Protein AF-A0A922S364-F1 (afdb_monomer)

Radius of gyration: 19.72 Å; Cα contacts (8 Å, |Δi|>4): 144; chains: 1; bounding box: 62×34×66 Å

Solvent-accessible surface area (backbone atoms only — not comparable to full-atom values): 9800 Å² total; per-residue (Å²): 134,85,83,85,80,78,78,78,79,69,53,53,77,50,63,58,65,58,54,52,52,52,52,40,52,75,39,34,50,76,77,68,36,34,59,57,33,27,53,48,43,54,53,49,52,55,52,50,27,61,76,68,72,60,64,47,58,54,101,89,48,78,44,89,75,73,92,49,76,91,72,59,82,49,76,63,55,55,54,50,52,50,49,55,28,48,33,30,43,28,47,18,51,32,31,54,74,65,25,86,82,37,73,69,39,48,57,52,20,52,55,29,33,52,54,19,38,58,48,38,52,55,52,57,72,46,51,80,80,42,80,60,55,26,72,68,34,53,51,47,51,53,50,51,37,51,50,52,45,50,54,42,52,55,54,49,52,57,52,52,54,50,51,53,51,52,53,49,49,54,70,76,76,106

Foldseek 3Di:
DDDDDDPPLDQDEDPLVCVLVVLCCVQCVVPPPLVRSLVVLVVVLVVLCVVLVVAQDDPVDGNDDDDDLVSPPDCSVVVSLSSVLVSLQSVLSVLVVVCPVPLVSLVVSLVSLVVSLVSLVVSLVCVVVDPNHDPVRSVSSVVVSVVSVVVSVVSVVVSVVVVVVVVVCVVPVD

pLDDT: mean 82.55, std 14.5, range [27.45, 95.69]

Mean predicted aligned error: 8.69 Å

InterPro domains:
  IPR026258 Signal recognition particle subunit SRP68 [PF16969] (29-157)
  IPR026258 Signal recognition particle subunit SRP68 [PTHR12860] (3-157)
  IPR034652 Signal recognition particle subunit SRP68, RNA-binding domain [cd15481] (15-157)
  IPR038253 SRP68, N-terminal domain superfamily [G3DSA:1.10.3450.40] (12-169)

Organism: Schistosoma haematobium (NCBI:txid6185)

Secondary structure (DSSP, 8-state):
-----------B---HHHHHHHHHHHTTGGGT-HHHHHHHHHHHHHHHHHHTT---EETTEE------GGG--STHHHHHHHHHHHHHHHHHHHHHHGGGG-HHHHHHHHHHHHHHHHHHHHHHHTTTT-TTB-HHHHHHHHHHHHHHHHHHHHHHHHHHHHHHHHHHHHHH--

Nearest PDB structures (foldseek):
  7obq-assembly1_u  TM=9.564E-01  e=1.473E-10  Canis lupus familiaris
  7nfx-assembly1_u  TM=9.544E-01  e=6.496E-10  Homo sapiens
  7obr-assembly1_u  TM=9.497E-01  e=9.781E-10  Canis lupus familiaris
  5m73-assembly1_C  TM=9.595E-01  e=4.098E-09  Homo sapiens
  6frk-assembly1_u  TM=9.514E-01  e=3.894E-09  Canis lupus familiaris

Structure (mmCIF, N/CA/C/O backbone):
data_AF-A0A922S364-F1
#
_entry.id   AF-A0A922S364-F1
#
loop_
_atom_site.group_PDB
_atom_site.id
_atom_site.type_symbol
_atom_site.label_atom_id
_atom_site.label_alt_id
_atom_site.label_comp_id
_atom_site.label_asym_id
_atom_site.label_entity_id
_atom_site.label_seq_id
_atom_site.pdbx_PDB_ins_code
_atom_site.Cartn_x
_atom_site.Cartn_y
_atom_site.Cartn_z
_atom_site.occupancy
_atom_site.B_iso_or_equiv
_atom_site.auth_seq_id
_atom_site.auth_comp_id
_atom_site.auth_asym_id
_atom_site.auth_atom_id
_atom_site.pdbx_PDB_model_num
ATOM 1 N N . MET A 1 1 ? -32.899 1.976 33.159 1.00 30.20 1 MET A N 1
ATOM 2 C CA . MET A 1 1 ? -32.188 0.856 33.802 1.00 30.20 1 MET A CA 1
ATOM 3 C C . MET A 1 1 ? -31.507 0.096 32.687 1.00 30.20 1 MET A C 1
ATOM 5 O O . MET A 1 1 ? -32.198 -0.540 31.909 1.00 30.20 1 MET A O 1
ATOM 9 N N . GLU A 1 2 ? -30.322 0.578 32.305 1.00 32.59 2 GLU A N 1
ATOM 10 C CA . GLU A 1 2 ? -29.014 0.011 32.710 1.00 32.59 2 GLU A CA 1
ATOM 11 C C . GLU A 1 2 ? -28.808 -1.329 31.991 1.00 32.59 2 GLU A C 1
ATOM 13 O O . GLU A 1 2 ? -29.600 -2.242 32.157 1.00 32.59 2 GLU A O 1
ATOM 18 N N . THR A 1 3 ? -27.825 -1.458 31.103 1.00 27.45 3 THR A N 1
ATOM 19 C CA . THR A 1 3 ? -26.410 -1.394 31.477 1.00 27.45 3 THR A CA 1
ATOM 20 C C . THR A 1 3 ? -25.503 -0.768 30.409 1.00 27.45 3 THR A C 1
ATOM 22 O O . THR A 1 3 ? -25.588 -1.037 29.215 1.00 27.45 3 THR A O 1
ATOM 25 N N . SER A 1 4 ? -24.589 0.068 30.893 1.00 30.80 4 SER A N 1
ATOM 26 C CA . SER A 1 4 ? -23.348 0.493 30.252 1.00 30.80 4 SER A CA 1
ATOM 27 C C . SER A 1 4 ? -22.400 -0.698 30.068 1.00 30.80 4 SER A C 1
ATOM 29 O O . SER A 1 4 ? -21.910 -1.247 31.057 1.00 30.80 4 SER A O 1
ATOM 31 N N . GLU A 1 5 ? -22.096 -1.081 28.828 1.00 31.34 5 GLU A N 1
ATOM 32 C CA . GLU A 1 5 ? -20.977 -1.984 28.544 1.00 31.34 5 GLU A CA 1
ATOM 33 C C . GLU A 1 5 ? -19.673 -1.177 28.491 1.00 31.34 5 GLU A C 1
ATOM 35 O O . GLU A 1 5 ? -19.370 -0.476 27.525 1.00 31.34 5 GLU A O 1
ATOM 40 N N . ASN A 1 6 ? -18.907 -1.272 29.579 1.00 31.31 6 ASN A N 1
ATOM 41 C CA . ASN A 1 6 ? -17.495 -0.912 29.635 1.00 31.31 6 ASN A CA 1
ATOM 42 C C . ASN A 1 6 ? -16.728 -1.685 28.550 1.00 31.31 6 ASN A C 1
ATOM 44 O O . ASN A 1 6 ? -16.505 -2.887 28.694 1.00 31.31 6 ASN A O 1
ATOM 48 N N . THR A 1 7 ? -16.254 -1.012 27.499 1.00 32.75 7 THR A N 1
ATOM 49 C CA . THR A 1 7 ? -15.220 -1.580 26.627 1.00 32.75 7 THR A CA 1
ATOM 50 C C . THR A 1 7 ? -13.874 -1.443 27.327 1.00 32.75 7 THR A C 1
ATOM 52 O O . THR A 1 7 ? -13.155 -0.461 27.146 1.00 32.75 7 THR A O 1
ATOM 55 N N . THR A 1 8 ? -13.518 -2.419 28.155 1.00 32.56 8 THR A N 1
ATOM 56 C CA . THR A 1 8 ? -12.117 -2.691 28.479 1.00 32.56 8 THR A CA 1
ATOM 57 C C . THR A 1 8 ? -11.406 -3.008 27.166 1.00 32.56 8 THR A C 1
ATOM 59 O O . THR A 1 8 ? -11.559 -4.087 26.599 1.00 32.56 8 THR A O 1
ATOM 62 N N . THR A 1 9 ? -10.688 -2.027 26.624 1.00 46.00 9 THR A N 1
ATOM 63 C CA . THR A 1 9 ? -10.016 -2.110 25.326 1.00 46.00 9 THR A CA 1
ATOM 64 C C . THR A 1 9 ? -8.823 -3.057 25.423 1.00 46.00 9 THR A C 1
ATOM 66 O O . THR A 1 9 ? -7.685 -2.641 25.623 1.00 46.00 9 THR A O 1
ATOM 69 N N . THR A 1 10 ? -9.065 -4.363 25.328 1.00 51.09 10 THR A N 1
ATOM 70 C CA . THR A 1 10 ? -7.986 -5.332 25.132 1.00 51.09 10 THR A CA 1
ATOM 71 C C . THR A 1 10 ? -7.278 -4.998 23.817 1.00 51.09 10 THR A C 1
ATOM 73 O O . THR A 1 10 ? -7.968 -4.788 22.810 1.00 51.09 10 THR A O 1
ATOM 76 N N . PRO A 1 11 ? -5.936 -4.935 23.789 1.00 62.00 11 PRO A N 1
ATOM 77 C CA . PRO A 1 11 ? -5.204 -4.597 22.578 1.00 62.00 11 PRO A CA 1
ATOM 78 C C . PRO A 1 11 ? -5.567 -5.589 21.470 1.00 62.00 11 PRO A C 1
ATOM 80 O O . PRO A 1 11 ? -5.508 -6.808 21.645 1.00 62.00 11 PRO A O 1
ATOM 83 N N . SER A 1 12 ? -6.007 -5.062 20.330 1.00 70.06 12 SER A N 1
ATOM 84 C CA . SER A 1 12 ? -6.429 -5.890 19.203 1.00 70.06 12 SER A CA 1
ATOM 85 C C . SER A 1 12 ? -5.188 -6.418 18.493 1.00 70.06 12 SER A C 1
ATOM 87 O O . SER A 1 12 ? -4.508 -5.669 17.791 1.00 70.06 12 SER A O 1
ATOM 89 N N . SER A 1 13 ? -4.882 -7.704 18.672 1.00 78.44 13 SER A N 1
ATOM 90 C CA . SER A 1 13 ? -3.793 -8.354 17.940 1.00 78.44 13 SER A CA 1
ATOM 91 C C . SER A 1 13 ? -4.199 -8.537 16.475 1.00 78.44 13 SER A C 1
ATOM 93 O O . SER A 1 13 ? -5.127 -9.285 16.158 1.00 78.44 13 SER A O 1
ATOM 95 N N . ILE A 1 14 ? -3.535 -7.812 15.571 1.00 84.19 14 ILE A N 1
ATOM 96 C CA . ILE A 1 14 ? -3.741 -7.928 14.126 1.00 84.19 14 ILE A CA 1
ATOM 97 C C . ILE A 1 14 ? -2.495 -8.597 13.539 1.00 84.19 14 ILE A C 1
ATOM 99 O O . ILE A 1 14 ? -1.466 -7.935 13.408 1.00 84.19 14 ILE A O 1
ATOM 103 N N . PRO A 1 15 ? -2.572 -9.872 13.119 1.00 87.62 15 PRO A N 1
ATOM 104 C CA . PRO A 1 15 ? -1.454 -10.534 12.459 1.00 87.62 15 PRO A CA 1
ATOM 105 C C . PRO A 1 15 ? -1.351 -10.033 11.011 1.00 87.62 15 PRO A C 1
ATOM 107 O O . PRO A 1 15 ? -1.930 -10.606 10.080 1.00 87.62 15 PRO A O 1
ATOM 110 N N . VAL A 1 16 ? -0.635 -8.926 10.816 1.00 88.81 16 VAL A N 1
ATOM 111 C CA . VAL A 1 16 ? -0.480 -8.204 9.545 1.00 88.81 16 VAL A CA 1
ATOM 112 C C . VAL A 1 16 ? 0.093 -9.122 8.474 1.00 88.81 16 VAL A C 1
ATOM 114 O O . VAL A 1 16 ? -0.434 -9.189 7.360 1.00 88.81 16 VAL A O 1
ATOM 117 N N . LEU A 1 17 ? 1.150 -9.865 8.806 1.00 88.56 17 LEU A N 1
ATOM 118 C CA . LEU A 1 17 ? 1.833 -10.728 7.841 1.00 88.56 17 LEU A CA 1
ATOM 119 C C . LEU A 1 17 ? 0.944 -11.892 7.396 1.00 88.56 17 LEU A C 1
ATOM 121 O O . LEU A 1 17 ? 0.819 -12.149 6.196 1.00 88.56 17 LEU A O 1
ATOM 125 N N . SER A 1 18 ? 0.282 -12.556 8.345 1.00 91.44 18 SER A N 1
ATOM 126 C CA . SER A 1 18 ? -0.653 -13.650 8.050 1.00 91.44 18 SER A CA 1
ATOM 127 C C . SER A 1 18 ? -1.832 -13.162 7.204 1.00 91.44 18 SER A C 1
ATOM 129 O O . SER A 1 18 ? -2.203 -13.788 6.206 1.00 91.44 18 SER A O 1
ATOM 131 N N . LEU A 1 19 ? -2.376 -11.986 7.530 1.00 91.31 19 LEU A N 1
ATOM 132 C CA . LEU A 1 19 ? -3.471 -11.363 6.792 1.00 91.31 19 LEU A CA 1
ATOM 133 C C . LEU A 1 19 ? -3.094 -11.064 5.334 1.00 91.31 19 LEU A C 1
ATOM 135 O O . LEU A 1 19 ? -3.862 -11.365 4.418 1.00 91.31 19 LEU A O 1
ATOM 139 N N . VAL A 1 20 ? -1.920 -10.476 5.103 1.00 91.56 20 VAL A N 1
ATOM 140 C CA . VAL A 1 20 ? -1.451 -10.158 3.748 1.00 91.56 20 VAL A CA 1
ATOM 141 C C . VAL A 1 20 ? -1.165 -11.441 2.967 1.00 91.56 20 VAL A C 1
ATOM 143 O O . VAL A 1 20 ? -1.629 -11.589 1.837 1.00 91.56 20 VAL A O 1
ATOM 146 N N . LYS A 1 21 ? -0.458 -12.407 3.566 1.00 91.25 21 LYS A N 1
ATOM 147 C CA . LYS A 1 21 ? -0.093 -13.661 2.891 1.00 91.25 21 LYS A CA 1
ATOM 148 C C . LYS A 1 21 ? -1.304 -14.519 2.541 1.00 91.25 21 LYS A C 1
ATOM 150 O O . LYS A 1 21 ? -1.387 -15.003 1.412 1.00 91.25 21 LYS A O 1
ATOM 155 N N . SER A 1 22 ? -2.264 -14.653 3.452 1.00 91.94 22 SER A N 1
ATOM 156 C CA . SER A 1 22 ? -3.517 -15.366 3.177 1.00 91.94 22 SER A CA 1
ATOM 157 C C . SER A 1 22 ? -4.306 -14.701 2.044 1.00 91.94 22 SER A C 1
ATOM 159 O O . SER A 1 22 ? -4.735 -15.385 1.113 1.00 91.94 22 SER A O 1
ATOM 161 N N . ALA A 1 23 ? -4.416 -13.366 2.044 1.00 90.88 23 ALA A N 1
ATOM 162 C CA . ALA A 1 23 ? -5.083 -12.629 0.972 1.00 90.88 23 ALA A CA 1
ATOM 163 C C . ALA A 1 23 ? -4.385 -12.810 -0.389 1.00 90.88 23 ALA A C 1
ATOM 165 O O . ALA A 1 23 ? -5.059 -13.003 -1.401 1.00 90.88 23 ALA A O 1
ATOM 166 N N . GLN A 1 24 ? -3.050 -12.776 -0.422 1.00 90.94 24 GLN A N 1
ATOM 167 C CA . GLN A 1 24 ? -2.258 -13.012 -1.633 1.00 90.94 24 GLN A CA 1
ATOM 168 C C . GLN A 1 24 ? -2.500 -14.419 -2.201 1.00 90.94 24 GLN A C 1
ATOM 170 O O . GLN A 1 24 ? -2.815 -14.569 -3.385 1.00 90.94 24 GLN A O 1
ATOM 175 N N . GLN A 1 25 ? -2.399 -15.451 -1.358 1.00 90.06 25 GLN A N 1
ATOM 176 C CA . GLN A 1 25 ? -2.543 -16.848 -1.775 1.00 90.06 25 GLN A CA 1
ATOM 177 C C . GLN A 1 25 ? -3.951 -17.161 -2.298 1.00 90.06 25 GLN A C 1
ATOM 179 O O . GLN A 1 25 ? -4.087 -17.813 -3.333 1.00 90.06 25 GLN A O 1
ATOM 184 N N . GLN A 1 26 ? -4.992 -16.655 -1.630 1.00 90.31 26 GLN A N 1
ATOM 185 C CA . GLN A 1 26 ? -6.389 -16.894 -2.012 1.00 90.31 26 GLN A CA 1
ATOM 186 C C . GLN A 1 26 ? -6.789 -16.201 -3.321 1.00 90.31 26 GLN A C 1
ATOM 188 O O . GLN A 1 26 ? -7.659 -16.689 -4.042 1.00 90.31 26 GLN A O 1
ATOM 193 N N . HIS A 1 27 ? -6.187 -15.051 -3.641 1.00 86.44 27 HIS A N 1
ATOM 194 C CA . HIS A 1 27 ? -6.688 -14.164 -4.697 1.00 86.44 27 HIS A CA 1
ATOM 195 C C . HIS A 1 27 ? -5.780 -14.042 -5.926 1.00 86.44 27 HIS A C 1
ATOM 197 O O . HIS A 1 27 ? -5.824 -13.031 -6.626 1.00 86.44 27 HIS A O 1
ATOM 203 N N . GLY A 1 28 ? -5.043 -15.108 -6.243 1.00 74.75 28 GLY A N 1
ATOM 204 C CA . GLY A 1 28 ? -4.397 -15.285 -7.550 1.00 74.75 28 GLY A CA 1
ATOM 205 C C . GLY A 1 28 ? -2.875 -15.341 -7.515 1.00 74.75 28 GLY A C 1
ATOM 206 O O . GLY A 1 28 ? -2.276 -15.822 -8.475 1.00 74.75 28 GLY A O 1
ATOM 207 N N . LEU A 1 29 ? -2.234 -14.963 -6.403 1.00 79.50 29 LEU A N 1
ATOM 208 C CA . LEU A 1 29 ? -0.772 -1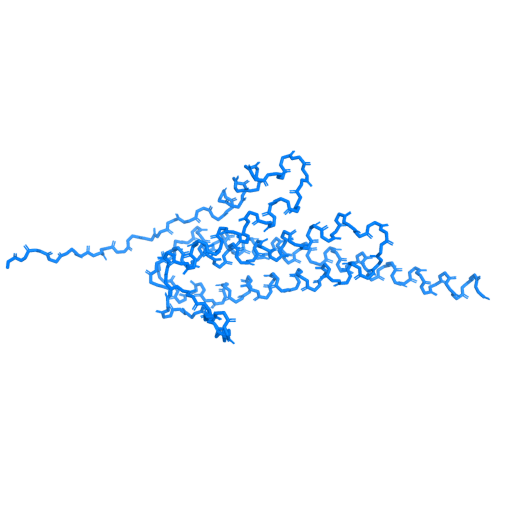4.969 -6.337 1.00 79.50 29 LEU A CA 1
ATOM 209 C C . LEU A 1 29 ? -0.179 -16.385 -6.360 1.00 79.50 29 LEU A C 1
ATOM 211 O O . LEU A 1 29 ? 0.972 -16.550 -6.748 1.00 79.50 29 LEU A O 1
ATOM 215 N N . ARG A 1 30 ? -0.982 -17.417 -6.055 1.00 84.44 30 ARG A N 1
ATOM 216 C CA . ARG A 1 30 ? -0.609 -18.828 -6.254 1.00 84.44 30 ARG A CA 1
ATOM 217 C C . ARG A 1 30 ? -0.260 -19.150 -7.716 1.00 84.44 30 ARG A C 1
ATOM 219 O O . ARG A 1 30 ? 0.552 -20.033 -7.955 1.00 84.44 30 ARG A O 1
ATOM 226 N N . HIS A 1 31 ? -0.847 -18.427 -8.670 1.00 85.00 31 HIS A N 1
ATOM 227 C CA . HIS A 1 31 ? -0.615 -18.594 -10.108 1.00 85.00 31 HIS A CA 1
ATOM 228 C C . HIS A 1 31 ? 0.179 -17.427 -10.723 1.00 85.00 31 HIS A C 1
ATOM 230 O O . HIS A 1 31 ? 0.283 -17.341 -11.940 1.00 85.00 31 HIS A O 1
ATOM 236 N N . GLY A 1 32 ? 0.712 -16.508 -9.906 1.00 86.06 32 GLY A N 1
ATOM 237 C CA . GLY A 1 32 ? 1.452 -15.334 -10.388 1.00 86.06 32 GLY A CA 1
ATOM 238 C C . GLY A 1 32 ? 0.593 -14.220 -11.007 1.00 86.06 32 GLY A C 1
ATOM 239 O O . GLY A 1 32 ? 1.138 -13.305 -11.619 1.00 86.06 32 GLY A O 1
ATOM 240 N N . ASP A 1 33 ? -0.734 -14.252 -10.843 1.00 90.88 33 ASP A N 1
ATOM 241 C CA . ASP A 1 33 ? -1.639 -13.244 -11.409 1.00 90.88 33 ASP A CA 1
ATOM 242 C C . ASP A 1 33 ? -1.798 -12.029 -10.472 1.00 90.88 33 ASP A C 1
ATOM 244 O O . ASP A 1 33 ? -2.662 -11.976 -9.587 1.00 90.88 33 ASP A O 1
ATOM 248 N N . TYR A 1 34 ? -0.941 -11.026 -10.678 1.00 91.00 34 TYR A N 1
ATOM 249 C CA . TYR A 1 34 ? -0.952 -9.770 -9.918 1.00 91.00 34 TYR A CA 1
ATOM 250 C C . TYR A 1 34 ? -2.123 -8.848 -10.283 1.00 91.00 34 TYR A C 1
ATOM 252 O O . TYR A 1 34 ? -2.602 -8.094 -9.429 1.00 91.00 34 TYR A O 1
ATOM 260 N N . GLN A 1 35 ? -2.615 -8.909 -11.525 1.00 91.50 35 GLN A N 1
ATOM 261 C CA . GLN A 1 35 ? -3.729 -8.079 -11.986 1.00 91.50 35 GLN A CA 1
ATOM 262 C C . GLN A 1 35 ? -5.013 -8.450 -11.240 1.00 91.50 35 GLN A C 1
ATOM 264 O O . GLN A 1 35 ? -5.724 -7.575 -10.726 1.00 91.50 35 GLN A O 1
ATOM 269 N N . ARG A 1 36 ? -5.295 -9.750 -11.117 1.00 92.62 36 ARG A N 1
ATOM 270 C CA . ARG A 1 36 ? -6.447 -10.255 -10.363 1.00 92.62 36 ARG A CA 1
ATOM 271 C C . ARG A 1 36 ? -6.386 -9.858 -8.892 1.00 92.62 36 ARG A C 1
ATOM 273 O O . ARG A 1 36 ? -7.397 -9.398 -8.343 1.00 92.62 36 ARG A O 1
ATOM 280 N N . TYR A 1 37 ? -5.210 -9.962 -8.275 1.00 94.25 37 TYR A N 1
ATOM 281 C CA . TYR A 1 37 ? -5.005 -9.567 -6.883 1.00 94.25 37 TYR A CA 1
ATOM 282 C C . TYR A 1 37 ? -5.222 -8.059 -6.670 1.00 94.25 37 TYR A C 1
ATOM 284 O O . TYR A 1 37 ? -5.986 -7.651 -5.788 1.00 94.25 37 TYR A O 1
ATOM 292 N N . HIS A 1 38 ? -4.651 -7.215 -7.534 1.00 93.25 38 HIS A N 1
ATOM 293 C CA . HIS A 1 38 ? -4.832 -5.761 -7.486 1.00 93.25 38 HIS A CA 1
ATOM 294 C C . HIS A 1 38 ? -6.315 -5.349 -7.594 1.00 93.25 38 HIS A C 1
ATOM 296 O O . HIS A 1 38 ? -6.802 -4.497 -6.832 1.00 93.25 38 HIS A O 1
ATOM 302 N N . GLN A 1 39 ? -7.070 -5.983 -8.495 1.00 93.94 39 GLN A N 1
ATOM 303 C CA . GLN A 1 39 ? -8.507 -5.743 -8.631 1.00 93.94 39 GLN A CA 1
ATOM 304 C C . GLN A 1 39 ? -9.295 -6.201 -7.396 1.00 93.94 39 GLN A C 1
ATOM 306 O O . GLN A 1 39 ? -10.222 -5.508 -6.963 1.00 93.94 39 GLN A O 1
ATOM 311 N N . TYR A 1 40 ? -8.936 -7.348 -6.808 1.00 94.62 40 TYR A N 1
ATOM 312 C CA . TYR A 1 40 ? -9.538 -7.822 -5.563 1.00 94.62 40 TYR A CA 1
ATOM 313 C C . TYR A 1 40 ? -9.360 -6.804 -4.430 1.00 94.62 40 TYR A C 1
ATOM 315 O O . TYR A 1 40 ? -10.358 -6.412 -3.819 1.00 94.62 40 TYR A O 1
ATOM 323 N N . ILE A 1 41 ? -8.135 -6.31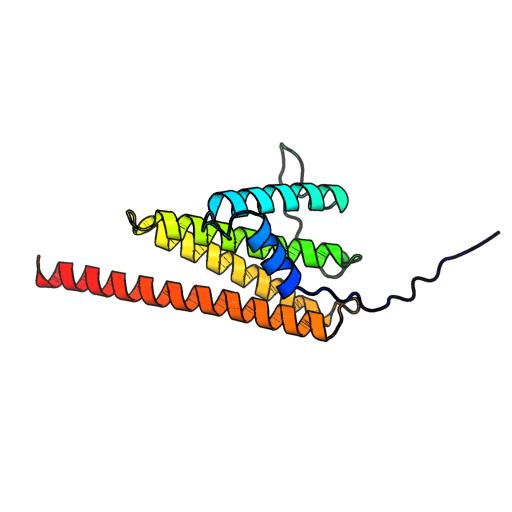8 -4.195 1.00 94.25 41 ILE A N 1
ATOM 324 C CA . ILE A 1 41 ? -7.867 -5.347 -3.123 1.00 94.25 41 ILE A CA 1
ATOM 325 C C . ILE A 1 41 ? -8.651 -4.060 -3.361 1.00 94.25 41 ILE A C 1
ATOM 327 O O . ILE A 1 41 ? -9.262 -3.523 -2.438 1.00 94.25 41 ILE A O 1
ATOM 331 N N . SER A 1 42 ? -8.699 -3.583 -4.605 1.00 93.44 42 SER A N 1
ATOM 332 C CA . SER A 1 42 ? -9.463 -2.384 -4.959 1.00 93.44 42 SER A CA 1
ATOM 333 C C . SER A 1 42 ? -10.953 -2.532 -4.621 1.00 93.44 42 SER A C 1
ATOM 335 O O . SER A 1 42 ? -11.555 -1.628 -4.033 1.00 93.44 42 SER A O 1
ATOM 337 N N . ARG A 1 43 ? -11.550 -3.698 -4.907 1.00 94.25 43 ARG A N 1
ATOM 338 C CA . ARG A 1 43 ? -12.937 -4.016 -4.523 1.00 94.25 43 ARG A CA 1
ATOM 339 C C . ARG A 1 43 ? -13.102 -4.168 -3.008 1.00 94.25 43 ARG A C 1
ATOM 341 O O . ARG A 1 43 ? -14.101 -3.698 -2.461 1.00 94.25 43 ARG A O 1
ATOM 348 N N . LYS A 1 44 ? -12.148 -4.802 -2.318 1.00 92.62 44 LYS A N 1
ATOM 349 C CA . LYS A 1 44 ? -12.155 -4.973 -0.855 1.00 92.62 44 LYS A CA 1
ATOM 350 C C . LYS A 1 44 ? -12.107 -3.627 -0.137 1.00 92.62 44 LYS A C 1
ATOM 352 O O . LYS A 1 44 ? -12.992 -3.357 0.667 1.00 92.62 44 LYS A O 1
ATOM 357 N N . LEU A 1 45 ? -11.176 -2.750 -0.508 1.00 92.69 45 LEU A N 1
ATOM 358 C CA . LEU A 1 45 ? -11.069 -1.393 0.035 1.00 92.69 45 LEU A CA 1
ATOM 359 C C . LEU A 1 45 ? -12.354 -0.591 -0.162 1.00 92.69 45 LEU A C 1
ATOM 361 O O . LEU A 1 45 ? -12.802 0.089 0.757 1.00 92.69 45 LEU A O 1
ATOM 365 N N . ARG A 1 46 ? -12.991 -0.693 -1.337 1.00 90.69 46 ARG A N 1
ATOM 366 C CA . ARG A 1 46 ? -14.279 -0.029 -1.586 1.00 90.69 46 ARG A CA 1
ATOM 367 C C . ARG A 1 46 ? -15.367 -0.518 -0.625 1.00 90.69 46 ARG A C 1
ATOM 369 O O . ARG A 1 46 ? -16.120 0.306 -0.115 1.00 90.69 46 ARG A O 1
ATOM 376 N N . ARG A 1 47 ? -15.458 -1.830 -0.380 1.00 91.50 47 ARG A N 1
ATOM 377 C CA . ARG A 1 47 ? -16.426 -2.411 0.569 1.00 91.50 47 ARG A CA 1
ATOM 378 C C . ARG A 1 47 ? -16.117 -2.006 2.011 1.00 91.50 47 ARG A C 1
ATOM 380 O O . ARG A 1 47 ? -17.016 -1.553 2.708 1.00 91.50 47 ARG A O 1
ATOM 387 N N . MET A 1 48 ? -14.850 -2.070 2.419 1.00 91.00 48 MET A N 1
ATOM 388 C CA . MET A 1 48 ? -14.416 -1.668 3.761 1.00 91.00 48 MET A CA 1
ATOM 389 C C . MET A 1 48 ? -14.703 -0.192 4.046 1.00 91.00 48 MET A C 1
ATOM 391 O O . MET A 1 48 ? -15.298 0.122 5.068 1.00 91.00 48 MET A O 1
ATOM 395 N N . ARG A 1 49 ? -14.375 0.716 3.118 1.00 89.12 49 ARG A N 1
ATOM 396 C CA . ARG A 1 49 ? -14.678 2.151 3.266 1.00 89.12 49 ARG A CA 1
ATOM 397 C C . ARG A 1 49 ? -16.170 2.440 3.393 1.00 89.12 49 ARG A C 1
ATOM 399 O O . ARG A 1 49 ? -16.539 3.394 4.065 1.00 89.12 49 ARG A O 1
ATOM 406 N N . LYS A 1 50 ? -17.028 1.640 2.749 1.00 88.69 50 LYS A N 1
ATOM 407 C CA . LYS A 1 50 ? -18.482 1.742 2.935 1.00 88.69 50 LYS A CA 1
ATOM 408 C C . LYS A 1 50 ? -18.897 1.283 4.332 1.00 88.69 50 LYS A C 1
ATOM 410 O O . LYS A 1 50 ? -19.654 1.998 4.969 1.00 88.69 50 LYS A O 1
ATOM 415 N N . SER A 1 51 ? -18.376 0.145 4.793 1.00 87.75 51 SER A N 1
ATOM 416 C CA . SER A 1 51 ? -18.678 -0.412 6.119 1.00 87.75 51 SER A CA 1
ATOM 417 C C . SER A 1 51 ? -18.193 0.467 7.273 1.00 87.75 51 SER A C 1
ATOM 419 O O . SER A 1 51 ? -18.829 0.489 8.314 1.00 87.75 51 SER A O 1
ATOM 421 N N . LEU A 1 52 ? -17.074 1.171 7.096 1.00 85.56 52 LEU A N 1
ATOM 422 C CA . LEU A 1 52 ? -16.487 2.076 8.093 1.00 85.56 52 LEU A CA 1
ATOM 423 C C . LEU A 1 52 ? -17.020 3.514 7.972 1.00 85.56 52 LEU A C 1
ATOM 425 O O . LEU A 1 52 ? -16.482 4.420 8.596 1.00 85.56 52 LEU A O 1
ATOM 429 N N . HIS A 1 53 ? -17.988 3.759 7.078 1.00 82.81 53 HIS A N 1
ATOM 430 C CA . HIS A 1 53 ? -18.488 5.095 6.719 1.00 82.81 53 HIS A CA 1
ATOM 431 C C . HIS A 1 53 ? -17.387 6.112 6.318 1.00 82.81 53 HIS A C 1
ATOM 433 O O . HIS A 1 53 ? -17.615 7.318 6.205 1.00 82.81 53 HIS A O 1
ATOM 439 N N . PHE A 1 54 ? -16.190 5.625 5.975 1.00 79.69 54 PHE A N 1
ATOM 440 C CA . PHE A 1 54 ? -15.025 6.409 5.568 1.00 79.69 54 PHE A CA 1
ATOM 441 C C . PHE A 1 54 ? -15.010 6.652 4.051 1.00 79.69 54 PHE A C 1
ATOM 443 O O . PHE A 1 54 ? -14.092 6.273 3.315 1.00 79.69 54 PHE A O 1
ATOM 450 N N . GLN A 1 55 ? -16.076 7.263 3.540 1.00 78.88 55 GLN A N 1
ATOM 451 C CA . GLN A 1 55 ? -16.187 7.577 2.117 1.00 78.88 55 GLN A CA 1
ATOM 452 C C . GLN A 1 55 ? -15.421 8.867 1.792 1.00 78.88 55 GLN A C 1
ATOM 454 O O . GLN A 1 55 ? -15.634 9.898 2.430 1.00 78.88 55 GLN A O 1
ATOM 459 N N . GLN A 1 56 ? -14.535 8.810 0.792 1.00 74.00 56 GLN A N 1
ATOM 460 C CA . GLN A 1 56 ? -13.714 9.934 0.304 1.00 74.00 56 GLN A CA 1
ATOM 461 C C . GLN A 1 56 ? -14.489 10.863 -0.658 1.00 74.00 56 GLN A C 1
ATOM 463 O O . GLN A 1 56 ? -13.913 11.437 -1.577 1.00 74.00 56 GLN A O 1
ATOM 468 N N . GLY A 1 57 ? -15.804 11.000 -0.473 1.00 72.62 57 GLY A N 1
ATOM 469 C CA . GLY A 1 57 ? -16.674 11.856 -1.286 1.00 72.62 57 GLY A CA 1
ATOM 470 C C . GLY A 1 57 ? -17.622 11.106 -2.230 1.00 72.62 57 GLY A C 1
ATOM 471 O O . GLY A 1 57 ? -17.758 9.883 -2.169 1.00 72.62 57 GLY A O 1
ATOM 472 N N . ASN A 1 58 ? -18.283 11.877 -3.094 1.00 75.00 58 ASN A N 1
ATOM 473 C CA . ASN A 1 58 ? -19.339 11.439 -4.012 1.00 75.00 58 ASN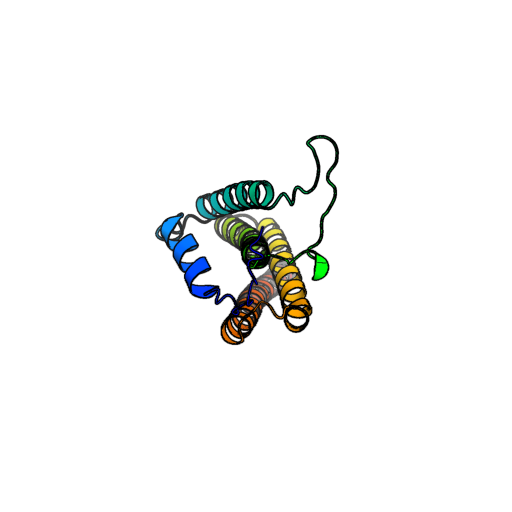 A CA 1
ATOM 474 C C . ASN A 1 58 ? -18.835 11.405 -5.464 1.00 75.00 58 ASN A C 1
ATOM 476 O O . ASN A 1 58 ? -17.747 11.889 -5.765 1.00 75.00 58 ASN A O 1
ATOM 480 N N . ARG A 1 59 ? -19.654 10.895 -6.399 1.00 71.00 59 ARG A N 1
ATOM 481 C CA . ARG A 1 59 ? -19.325 10.815 -7.841 1.00 71.00 59 ARG A CA 1
ATOM 482 C C . ARG A 1 59 ? -18.840 12.148 -8.444 1.00 71.00 59 ARG A C 1
ATOM 484 O O . ARG A 1 59 ? -18.065 12.122 -9.390 1.00 71.00 59 ARG A O 1
ATOM 491 N N . SER A 1 60 ? -19.293 13.282 -7.907 1.00 74.50 60 SER A N 1
ATOM 492 C CA . SER A 1 60 ? -18.982 14.632 -8.405 1.00 74.50 60 SER A CA 1
ATOM 493 C C . SER A 1 60 ? -17.791 15.304 -7.700 1.00 74.50 60 SER A C 1
ATOM 495 O O . SER A 1 60 ? -17.105 16.116 -8.313 1.00 74.50 60 SER A O 1
ATOM 497 N N . LYS A 1 61 ? -17.507 14.971 -6.431 1.00 78.12 61 LYS A N 1
ATOM 498 C CA . LYS A 1 61 ? -16.451 15.621 -5.636 1.00 78.12 61 LYS A CA 1
ATOM 499 C C . LYS A 1 61 ? -15.708 14.601 -4.780 1.00 78.12 61 LYS A C 1
ATOM 501 O O . LYS A 1 61 ? -16.317 13.937 -3.940 1.00 78.12 61 LYS A O 1
ATOM 506 N N . VAL A 1 62 ? -14.392 14.521 -4.973 1.00 76.19 62 VAL A N 1
ATOM 507 C CA . VAL A 1 62 ? -13.488 13.706 -4.153 1.00 76.19 62 VAL A CA 1
ATOM 508 C C . VAL A 1 62 ? -12.970 14.561 -3.002 1.00 76.19 62 VAL A C 1
ATOM 510 O O . VAL A 1 62 ? -12.296 15.562 -3.227 1.00 76.19 62 VAL A O 1
ATOM 513 N N . VAL A 1 63 ? -13.265 14.150 -1.772 1.00 76.06 63 VAL A N 1
ATOM 514 C CA . VAL A 1 63 ? -12.723 14.749 -0.550 1.00 76.06 63 VAL A CA 1
ATOM 515 C C . VAL A 1 63 ? -11.646 13.805 -0.013 1.00 76.06 63 VAL A C 1
ATOM 517 O O . VAL A 1 63 ? -11.974 12.709 0.460 1.00 76.06 63 VAL A O 1
ATOM 520 N N . PRO A 1 64 ? -10.355 14.169 -0.101 1.00 70.94 64 PRO A N 1
ATOM 521 C CA . PRO A 1 64 ? -9.277 13.314 0.370 1.00 70.94 64 PRO A CA 1
ATOM 522 C C . PRO A 1 64 ? -9.306 13.234 1.900 1.00 70.94 64 PRO A C 1
ATOM 524 O O . PRO A 1 64 ? -8.761 14.086 2.592 1.00 70.94 64 PRO A O 1
ATOM 527 N N . LYS A 1 65 ? -9.928 12.182 2.437 1.00 72.38 65 LYS A N 1
ATOM 528 C CA . LYS A 1 65 ? -9.838 11.863 3.864 1.00 72.38 65 LYS A CA 1
ATOM 529 C C . LYS A 1 65 ? -8.509 11.166 4.136 1.00 72.38 65 LYS A C 1
ATOM 531 O O . LYS A 1 65 ? -8.271 10.073 3.609 1.00 72.38 65 LYS A O 1
ATOM 536 N N . LYS A 1 66 ? -7.649 11.832 4.905 1.00 72.31 66 LYS A N 1
ATOM 537 C CA . LYS A 1 66 ? -6.416 11.263 5.458 1.00 72.31 66 LYS A CA 1
ATOM 538 C C . LYS A 1 66 ? -6.760 10.497 6.735 1.00 72.31 66 LYS A C 1
ATOM 540 O O . LYS A 1 66 ? -7.721 10.850 7.412 1.00 72.31 66 LYS A O 1
ATOM 545 N N . LEU A 1 67 ? -6.007 9.440 7.020 1.00 74.25 67 LEU A N 1
ATOM 546 C CA . LEU A 1 67 ? -6.091 8.761 8.308 1.00 74.25 67 LEU A CA 1
ATOM 547 C C . LEU A 1 67 ? -5.437 9.687 9.342 1.00 74.25 67 LEU A C 1
ATOM 549 O O . LEU A 1 67 ? -4.284 10.066 9.152 1.00 74.25 67 LEU A O 1
ATOM 553 N N . THR A 1 68 ? -6.180 10.105 10.360 1.00 74.81 68 THR A N 1
ATOM 554 C CA . THR A 1 68 ? -5.653 10.806 11.539 1.00 74.81 68 THR A CA 1
ATOM 555 C C . THR A 1 68 ? -5.895 9.922 12.761 1.00 74.81 68 THR A C 1
ATOM 557 O O . THR A 1 68 ? -6.855 9.144 12.733 1.00 74.81 68 THR A O 1
ATOM 560 N N . PRO A 1 69 ? -5.051 10.000 13.805 1.00 68.69 69 PRO A N 1
ATOM 561 C CA . PRO A 1 69 ? -5.190 9.160 14.998 1.00 68.69 69 PRO A CA 1
ATOM 562 C C . PRO A 1 69 ? -6.583 9.286 15.635 1.00 68.69 69 PRO A C 1
ATOM 564 O O . PRO A 1 69 ? -7.174 8.271 15.986 1.00 68.69 69 PRO A O 1
ATOM 567 N N . ASP A 1 70 ? -7.180 10.482 15.618 1.00 67.69 70 ASP A N 1
ATOM 568 C CA . ASP A 1 70 ? -8.532 10.751 16.143 1.00 67.69 70 ASP A CA 1
ATOM 569 C C . ASP A 1 70 ? -9.647 9.939 15.460 1.00 67.69 70 ASP A C 1
ATOM 571 O O . ASP A 1 70 ? -10.696 9.681 16.045 1.00 67.69 70 ASP A O 1
ATOM 575 N N . ILE A 1 71 ? -9.442 9.543 14.199 1.00 73.88 71 ILE A N 1
ATOM 576 C CA . ILE A 1 71 ? -10.419 8.770 13.416 1.00 73.88 71 ILE A CA 1
ATOM 577 C C . ILE A 1 71 ? -10.254 7.265 13.675 1.00 73.88 71 ILE A C 1
ATOM 579 O O . ILE A 1 71 ? -11.159 6.482 13.379 1.00 73.88 71 ILE A O 1
ATOM 583 N N . VAL A 1 72 ? -9.108 6.829 14.210 1.00 74.31 72 VAL A N 1
ATOM 584 C CA . VAL A 1 72 ? -8.822 5.410 14.435 1.00 74.31 72 VAL A CA 1
ATOM 585 C C . VAL A 1 72 ? -9.476 4.941 15.731 1.00 74.31 72 VAL A C 1
ATOM 587 O O . VAL A 1 72 ? -8.827 4.692 16.737 1.00 74.31 72 VAL A O 1
ATOM 590 N N . THR A 1 73 ? -10.797 4.797 15.687 1.00 76.50 73 THR A N 1
ATOM 591 C CA . THR A 1 73 ? -11.595 4.243 16.790 1.00 76.50 73 THR A CA 1
ATOM 592 C C . THR A 1 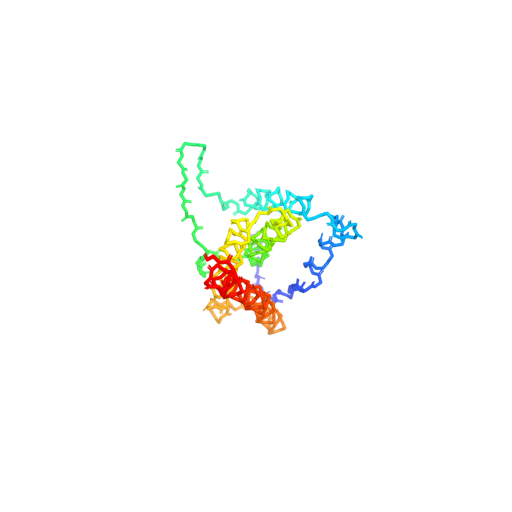73 ? -11.620 2.708 16.769 1.00 76.50 73 THR A C 1
ATOM 594 O O . THR A 1 73 ? -11.814 2.076 17.799 1.00 76.50 73 THR A O 1
ATOM 597 N N . ASP A 1 74 ? -11.425 2.098 15.593 1.00 81.44 74 ASP A N 1
ATOM 598 C CA . ASP A 1 74 ? -11.553 0.651 15.350 1.00 81.44 74 ASP A CA 1
ATOM 599 C C . ASP A 1 74 ? -10.259 0.082 14.715 1.00 81.44 74 ASP A C 1
ATOM 601 O O . ASP A 1 74 ? -9.735 0.673 13.758 1.00 81.44 74 ASP A O 1
ATOM 605 N N . PRO A 1 75 ? -9.744 -1.086 15.156 1.00 83.25 75 PRO A N 1
ATOM 606 C CA . PRO A 1 75 ? -8.625 -1.785 14.503 1.00 83.25 75 PRO A CA 1
ATOM 607 C C . PRO A 1 75 ? -8.802 -1.995 12.985 1.00 83.25 75 PRO A C 1
ATOM 609 O O . PRO A 1 75 ? -7.826 -2.076 12.233 1.00 83.25 75 PRO A O 1
ATOM 612 N N . ARG A 1 76 ? -10.038 -2.029 12.475 1.00 86.56 76 ARG A N 1
ATOM 613 C CA . ARG A 1 76 ? -10.337 -2.131 11.035 1.00 86.56 76 ARG A CA 1
ATOM 614 C C . ARG A 1 76 ? -9.789 -0.966 10.206 1.00 86.56 76 ARG A C 1
ATOM 616 O O . ARG A 1 76 ? -9.533 -1.159 9.012 1.00 86.56 76 ARG A O 1
ATOM 623 N N . PHE A 1 77 ? -9.574 0.212 10.794 1.00 87.69 77 PHE A N 1
ATOM 624 C CA . PHE A 1 77 ? -8.924 1.337 10.110 1.00 87.69 77 PHE A CA 1
ATOM 625 C C . PHE A 1 77 ? -7.455 1.042 9.788 1.00 87.69 77 PHE A C 1
ATOM 627 O O . PHE A 1 77 ? -6.977 1.400 8.710 1.00 87.69 77 PHE A O 1
ATOM 634 N N . ILE A 1 78 ? -6.768 0.305 10.661 1.00 88.50 78 ILE A N 1
ATOM 635 C CA . ILE A 1 78 ? -5.388 -0.141 10.436 1.00 88.50 78 ILE A CA 1
ATOM 636 C C . ILE A 1 78 ? -5.342 -1.177 9.324 1.00 88.50 78 ILE A C 1
ATOM 638 O O . ILE A 1 78 ? -4.543 -1.058 8.395 1.00 88.50 78 ILE A O 1
ATOM 642 N N . ILE A 1 79 ? -6.280 -2.124 9.330 1.00 90.00 79 ILE A N 1
ATOM 643 C CA . ILE A 1 79 ? -6.432 -3.092 8.238 1.00 90.00 79 ILE A CA 1
ATOM 644 C C . ILE A 1 79 ? -6.687 -2.379 6.899 1.00 90.00 79 ILE A C 1
ATOM 646 O O . ILE A 1 79 ? -6.115 -2.747 5.871 1.00 90.00 79 ILE A O 1
ATOM 650 N N . LEU A 1 80 ? -7.520 -1.335 6.894 1.00 91.00 80 LEU A N 1
ATOM 651 C CA . LEU A 1 80 ? -7.764 -0.513 5.710 1.00 91.00 80 LEU A CA 1
ATOM 652 C C . LEU A 1 80 ? -6.474 0.157 5.220 1.00 91.00 80 LEU A C 1
ATOM 654 O O . LEU A 1 80 ? -6.184 0.083 4.025 1.00 91.00 80 LEU A O 1
ATOM 658 N N . ALA A 1 81 ? -5.687 0.757 6.116 1.00 90.62 81 ALA A N 1
ATOM 659 C CA . ALA A 1 81 ? -4.412 1.389 5.778 1.00 90.62 81 ALA A CA 1
ATOM 660 C C . ALA A 1 81 ? -3.404 0.386 5.191 1.00 90.62 81 ALA A C 1
ATOM 662 O O . ALA A 1 81 ? -2.804 0.656 4.147 1.00 90.62 81 ALA A O 1
ATOM 663 N N . ILE A 1 82 ? -3.296 -0.808 5.784 1.00 92.25 82 ILE A N 1
ATOM 664 C CA . ILE A 1 82 ? -2.469 -1.911 5.269 1.00 92.25 82 ILE A CA 1
ATOM 665 C C . ILE A 1 82 ? -2.900 -2.278 3.844 1.00 92.25 82 ILE A C 1
ATOM 667 O O . ILE A 1 82 ? -2.075 -2.302 2.930 1.00 92.25 82 ILE A O 1
ATOM 671 N N . PHE A 1 83 ? -4.199 -2.479 3.598 1.00 93.56 83 PHE A N 1
ATOM 672 C CA . PHE A 1 83 ? -4.681 -2.796 2.250 1.00 93.56 83 PHE A CA 1
ATOM 673 C C . PHE A 1 83 ? -4.493 -1.641 1.250 1.00 93.56 83 PHE A C 1
ATOM 675 O O . PHE A 1 83 ? -4.378 -1.882 0.046 1.00 93.56 83 PHE A O 1
ATOM 682 N N . GLU A 1 84 ? -4.434 -0.381 1.692 1.00 92.75 84 GLU A N 1
ATOM 683 C CA . GLU A 1 84 ? -4.090 0.741 0.812 1.00 92.75 84 GLU A CA 1
ATOM 684 C C . GLU A 1 84 ? -2.632 0.725 0.359 1.00 92.75 84 GLU A C 1
ATOM 686 O O . GLU A 1 84 ? -2.350 1.097 -0.789 1.00 92.75 84 GLU A O 1
ATOM 691 N N . ILE A 1 85 ? -1.721 0.326 1.244 1.00 94.25 85 ILE A N 1
ATOM 692 C CA . ILE A 1 85 ? -0.310 0.103 0.924 1.00 94.25 85 ILE A CA 1
ATOM 693 C C . ILE A 1 85 ? -0.210 -1.067 -0.062 1.00 94.25 85 ILE A C 1
ATOM 695 O O . ILE A 1 85 ? 0.328 -0.909 -1.162 1.00 94.25 85 ILE A O 1
ATOM 699 N N . GLU A 1 86 ? -0.852 -2.183 0.278 1.00 94.12 86 GLU A N 1
ATOM 700 C CA . GLU A 1 86 ? -0.871 -3.411 -0.513 1.00 94.12 86 GLU A CA 1
ATOM 701 C C . GLU A 1 86 ? -1.430 -3.186 -1.927 1.00 94.12 86 GLU A C 1
ATOM 703 O O . GLU A 1 86 ? -0.904 -3.715 -2.901 1.00 94.12 86 GLU A O 1
ATOM 708 N N . ARG A 1 87 ? -2.451 -2.334 -2.093 1.00 94.88 87 ARG A N 1
ATOM 709 C CA . ARG A 1 87 ? -2.975 -1.976 -3.422 1.00 94.88 87 ARG A CA 1
ATOM 710 C C . ARG A 1 87 ? -1.920 -1.304 -4.302 1.00 94.88 87 ARG A C 1
ATOM 712 O O . ARG A 1 87 ? -1.845 -1.596 -5.493 1.00 94.88 87 ARG A O 1
ATOM 719 N N . SER A 1 88 ? -1.149 -0.370 -3.740 1.00 94.75 88 SER A N 1
ATOM 720 C CA . SER A 1 88 ? -0.077 0.306 -4.483 1.00 94.75 88 SER A CA 1
ATOM 721 C C . SER A 1 88 ? 1.033 -0.674 -4.858 1.00 94.75 88 SER A C 1
ATOM 723 O O . SER A 1 88 ? 1.536 -0.604 -5.977 1.00 94.75 88 SER A O 1
ATOM 725 N N . TRP A 1 89 ? 1.372 -1.597 -3.953 1.00 94.75 89 TRP A N 1
ATOM 726 C CA . TRP A 1 89 ? 2.333 -2.666 -4.215 1.00 94.75 89 TRP A CA 1
ATOM 727 C C . TRP A 1 89 ? 1.842 -3.628 -5.306 1.00 94.75 89 TRP A C 1
ATOM 729 O O . TRP A 1 89 ? 2.552 -3.851 -6.281 1.00 94.75 89 TRP A O 1
ATOM 739 N N . ALA A 1 90 ? 0.603 -4.117 -5.216 1.00 94.25 90 ALA A N 1
ATOM 740 C CA . ALA A 1 90 ? 0.018 -5.026 -6.200 1.00 94.25 90 ALA A CA 1
ATOM 741 C C . ALA A 1 90 ? -0.019 -4.400 -7.601 1.00 94.25 90 ALA A C 1
ATOM 743 O O . ALA A 1 90 ? 0.305 -5.060 -8.585 1.00 94.25 90 ALA A O 1
ATOM 744 N N . TYR A 1 91 ? -0.342 -3.104 -7.697 1.00 94.44 91 TYR A N 1
ATOM 745 C CA . TYR A 1 91 ? -0.286 -2.399 -8.975 1.00 94.44 91 TYR A CA 1
ATOM 746 C C . TYR A 1 91 ? 1.154 -2.253 -9.489 1.00 94.44 91 TYR A C 1
ATOM 748 O O . TYR A 1 91 ? 1.405 -2.419 -10.678 1.00 94.44 91 TYR A O 1
ATOM 756 N N . ALA A 1 92 ? 2.121 -1.980 -8.610 1.00 94.06 92 ALA A N 1
ATOM 757 C CA . ALA A 1 92 ? 3.523 -1.955 -9.009 1.00 94.06 92 ALA A CA 1
ATOM 758 C C . ALA A 1 92 ? 3.983 -3.316 -9.555 1.00 94.06 92 ALA A C 1
ATOM 760 O O . ALA A 1 92 ? 4.617 -3.362 -10.603 1.00 94.06 92 ALA A O 1
ATOM 761 N N . MET A 1 93 ? 3.619 -4.420 -8.900 1.00 91.88 93 MET A N 1
ATOM 762 C CA . MET A 1 93 ? 3.972 -5.765 -9.364 1.00 91.88 93 MET A CA 1
ATOM 763 C C . MET A 1 93 ? 3.268 -6.140 -10.674 1.00 91.88 93 MET A C 1
ATOM 765 O O . MET A 1 93 ? 3.885 -6.761 -11.534 1.00 91.88 93 MET A O 1
ATOM 769 N N . GLN A 1 94 ? 2.021 -5.701 -10.875 1.00 92.19 94 GLN A N 1
ATOM 770 C CA . GLN A 1 94 ? 1.347 -5.823 -12.170 1.00 92.19 94 GLN A CA 1
ATOM 771 C C . GLN A 1 94 ? 2.144 -5.099 -13.270 1.00 92.19 94 GLN A C 1
ATOM 773 O O . GLN A 1 94 ? 2.467 -5.691 -14.295 1.00 92.19 94 GLN A O 1
ATOM 778 N N . LEU A 1 95 ? 2.535 -3.841 -13.032 1.00 91.50 95 LEU A N 1
ATOM 779 C CA . LEU A 1 95 ? 3.351 -3.073 -13.979 1.00 91.50 95 LEU A CA 1
ATOM 780 C C . LEU A 1 95 ? 4.726 -3.707 -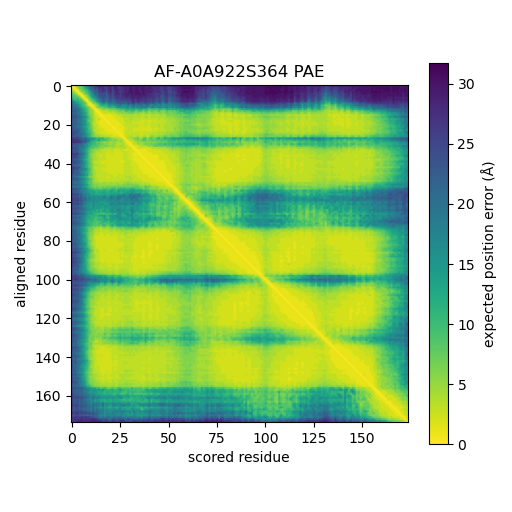14.213 1.00 91.50 95 LEU A C 1
ATOM 782 O O . LEU A 1 95 ? 5.241 -3.611 -15.321 1.00 91.50 95 LEU A O 1
ATOM 786 N N . LYS A 1 96 ? 5.305 -4.367 -13.201 1.00 89.56 96 LYS A N 1
ATOM 787 C CA . LYS A 1 96 ? 6.558 -5.121 -13.325 1.00 89.56 96 LYS A CA 1
ATOM 788 C C . LYS A 1 96 ? 6.411 -6.268 -14.321 1.00 89.56 96 LYS A C 1
ATOM 790 O O . LYS A 1 96 ? 7.243 -6.387 -15.216 1.00 89.56 96 LYS A O 1
ATOM 795 N N . ALA A 1 97 ? 5.348 -7.062 -14.199 1.00 88.00 97 ALA A N 1
ATOM 796 C CA . ALA A 1 97 ? 5.065 -8.161 -15.123 1.00 88.00 97 ALA A CA 1
ATOM 797 C C . ALA A 1 97 ? 4.855 -7.669 -16.568 1.00 88.00 97 ALA A C 1
ATOM 799 O O . ALA A 1 97 ? 5.287 -8.316 -17.515 1.00 88.00 97 ALA A O 1
ATOM 800 N N . GLU A 1 98 ? 4.260 -6.486 -16.736 1.00 85.94 98 GLU A N 1
ATOM 801 C CA . GLU A 1 98 ? 4.050 -5.848 -18.041 1.00 85.94 98 GLU A CA 1
ATOM 802 C C . GLU A 1 98 ? 5.267 -5.051 -18.556 1.00 85.94 98 GLU A C 1
ATOM 804 O O . GLU A 1 98 ? 5.219 -4.513 -19.662 1.00 85.94 98 GLU A O 1
ATOM 809 N N . SER A 1 99 ? 6.330 -4.899 -17.757 1.00 78.81 99 SER A N 1
ATOM 810 C CA . SER A 1 99 ? 7.460 -4.011 -18.078 1.00 78.81 99 SER A CA 1
ATOM 811 C C . 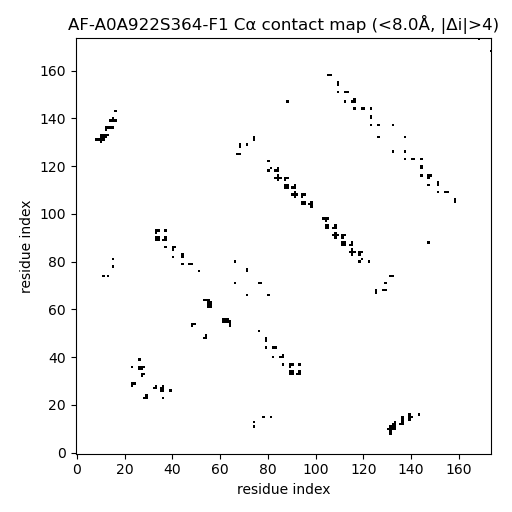SER A 1 99 ? 8.503 -4.618 -19.013 1.00 78.81 99 SER A C 1
ATOM 813 O O . SER A 1 99 ? 9.380 -3.888 -19.468 1.00 78.81 99 SER A O 1
ATOM 815 N N . SER A 1 100 ? 8.392 -5.911 -19.342 1.00 71.19 100 SER A N 1
ATOM 816 C CA . SER A 1 100 ? 9.317 -6.625 -20.237 1.00 71.19 100 SER A CA 1
ATOM 817 C C . SER A 1 100 ? 9.467 -5.965 -21.612 1.00 71.19 100 SER A C 1
ATOM 819 O O . SER A 1 100 ? 10.477 -6.167 -22.274 1.00 71.19 100 SER A O 1
ATOM 821 N N . THR A 1 101 ? 8.483 -5.168 -22.032 1.00 69.62 101 THR A N 1
ATOM 822 C CA . THR A 1 101 ? 8.457 -4.499 -23.337 1.00 69.62 101 THR A CA 1
ATOM 823 C C . THR A 1 101 ? 8.752 -2.997 -23.270 1.00 69.62 101 THR A C 1
ATOM 825 O O . THR A 1 101 ? 9.059 -2.405 -24.294 1.00 69.62 101 THR A O 1
ATOM 828 N N . GLU A 1 102 ? 8.642 -2.349 -22.100 1.00 72.56 102 GLU A N 1
ATOM 829 C CA . GLU A 1 102 ? 8.557 -0.881 -22.000 1.00 72.56 102 GLU A CA 1
ATOM 830 C C . GLU A 1 102 ? 9.256 -0.322 -20.749 1.00 72.56 102 GLU A C 1
ATOM 832 O O . GLU A 1 102 ? 8.734 -0.384 -19.628 1.00 72.56 102 GLU A O 1
ATOM 837 N N . VAL A 1 103 ? 10.397 0.352 -20.937 1.00 75.38 103 VAL A N 1
ATOM 838 C CA . VAL A 1 103 ? 11.167 0.986 -19.844 1.00 75.38 103 VAL A CA 1
ATOM 839 C C . VAL A 1 103 ? 10.332 2.042 -19.102 1.00 75.38 103 VAL A C 1
ATOM 841 O O . VAL A 1 103 ? 10.430 2.182 -17.880 1.00 75.38 103 VAL A O 1
ATOM 844 N N . ARG A 1 104 ? 9.422 2.740 -19.799 1.00 80.38 104 ARG A N 1
ATOM 845 C CA . ARG A 1 104 ? 8.514 3.733 -19.194 1.00 80.38 104 ARG A CA 1
ATOM 846 C C . ARG A 1 104 ? 7.634 3.129 -18.092 1.00 80.38 104 ARG A C 1
ATOM 848 O O . ARG A 1 104 ? 7.396 3.784 -17.071 1.00 80.38 104 ARG A O 1
ATOM 855 N N . LYS A 1 105 ? 7.191 1.874 -18.245 1.00 83.12 105 LYS A N 1
ATOM 856 C CA . LYS A 1 105 ? 6.383 1.181 -17.225 1.00 83.12 105 LYS A CA 1
ATOM 857 C C . LYS A 1 105 ? 7.179 0.917 -15.945 1.00 83.12 105 LYS A C 1
ATOM 859 O O . LYS A 1 105 ? 6.598 0.965 -14.860 1.00 83.12 105 LYS A O 1
ATOM 864 N N . ARG A 1 106 ? 8.507 0.759 -16.033 1.00 82.94 106 ARG A N 1
ATOM 865 C CA . ARG A 1 106 ? 9.385 0.625 -14.855 1.00 82.94 106 ARG A CA 1
ATOM 866 C C . ARG A 1 106 ? 9.401 1.897 -14.004 1.00 82.94 106 ARG A C 1
ATOM 868 O O . ARG A 1 106 ? 9.263 1.818 -12.786 1.00 82.94 106 ARG A O 1
ATOM 875 N N . PHE A 1 107 ? 9.457 3.083 -14.614 1.00 85.19 107 PHE A N 1
ATOM 876 C CA . PHE A 1 107 ? 9.354 4.346 -13.865 1.00 85.19 107 PHE A CA 1
ATOM 877 C C . PHE A 1 107 ? 8.004 4.489 -13.157 1.00 85.19 107 PHE A C 1
ATOM 879 O O . PHE A 1 107 ? 7.938 4.910 -11.996 1.00 85.19 107 PHE A O 1
ATOM 886 N N . GLN A 1 108 ? 6.920 4.104 -13.837 1.00 89.56 108 GLN A N 1
ATOM 887 C CA . GLN A 1 108 ? 5.587 4.117 -13.245 1.00 89.56 108 GLN A CA 1
ATOM 888 C C . GLN A 1 108 ? 5.488 3.135 -12.068 1.00 89.56 108 GLN A C 1
ATOM 890 O O . GLN A 1 108 ? 4.968 3.508 -11.015 1.00 89.56 108 GLN A O 1
ATOM 895 N N . MET A 1 109 ? 6.039 1.926 -12.207 1.00 92.00 109 MET A N 1
ATOM 896 C CA . MET A 1 109 ? 6.169 0.946 -11.125 1.00 92.00 109 MET A CA 1
ATOM 897 C C . MET A 1 109 ? 6.898 1.546 -9.914 1.00 92.00 109 MET A C 1
ATOM 899 O O . MET A 1 109 ? 6.352 1.531 -8.810 1.00 92.00 109 MET A O 1
ATOM 903 N N . CYS A 1 110 ? 8.083 2.138 -10.101 1.00 90.94 110 CYS A N 1
ATOM 904 C CA . CYS A 1 110 ? 8.836 2.763 -9.009 1.00 90.94 110 CYS A CA 1
ATOM 905 C C . CYS A 1 110 ? 8.041 3.889 -8.330 1.00 90.94 110 CYS A C 1
ATOM 907 O O . CYS A 1 110 ? 8.033 3.988 -7.104 1.00 90.94 110 CYS A O 1
ATOM 909 N N . SER A 1 111 ? 7.312 4.708 -9.096 1.00 91.88 111 SER A N 1
ATOM 910 C CA . SER A 1 111 ? 6.421 5.740 -8.546 1.00 91.88 111 SER A CA 1
ATOM 911 C C . SER A 1 111 ? 5.310 5.142 -7.664 1.00 91.88 111 SER A C 1
ATOM 913 O O . SER A 1 111 ? 5.009 5.665 -6.586 1.00 91.88 111 SER A O 1
ATOM 915 N N . ARG A 1 112 ? 4.734 3.996 -8.060 1.00 93.69 112 ARG A N 1
ATOM 916 C CA . ARG A 1 112 ? 3.749 3.268 -7.240 1.00 93.69 112 ARG A CA 1
ATOM 917 C C . ARG A 1 112 ? 4.360 2.703 -5.957 1.00 93.69 112 ARG A C 1
ATOM 919 O O . ARG A 1 112 ? 3.731 2.835 -4.907 1.00 93.69 112 ARG A O 1
ATOM 926 N N . LEU A 1 113 ? 5.573 2.153 -6.018 1.00 94.31 113 LEU A N 1
ATOM 927 C CA . LEU A 1 113 ? 6.289 1.659 -4.836 1.00 94.31 113 LEU A CA 1
ATOM 928 C C . LEU A 1 113 ? 6.648 2.788 -3.864 1.00 94.31 113 LEU A C 1
ATOM 930 O O . LEU A 1 113 ? 6.384 2.653 -2.673 1.00 94.31 113 LEU A O 1
ATOM 934 N N . ARG A 1 114 ? 7.129 3.942 -4.349 1.00 94.38 114 ARG A N 1
ATOM 935 C CA . ARG A 1 114 ? 7.356 5.131 -3.500 1.00 94.38 114 ARG A CA 1
ATOM 936 C C . ARG A 1 114 ? 6.087 5.546 -2.761 1.00 94.38 114 ARG A C 1
ATOM 938 O O . ARG A 1 114 ? 6.126 5.836 -1.571 1.00 94.38 114 ARG A O 1
ATOM 945 N N . LYS A 1 115 ? 4.938 5.509 -3.443 1.00 93.94 115 LYS A N 1
ATOM 946 C CA . LYS A 1 115 ? 3.640 5.799 -2.821 1.00 93.94 115 LYS A CA 1
ATOM 947 C C . LYS A 1 115 ? 3.236 4.764 -1.765 1.00 93.94 115 LYS A C 1
ATOM 949 O O . LYS A 1 115 ? 2.546 5.124 -0.815 1.00 93.94 115 LYS A O 1
ATOM 954 N N . ALA A 1 116 ? 3.605 3.495 -1.938 1.00 94.81 116 ALA A N 1
ATOM 955 C CA . ALA A 1 116 ? 3.385 2.459 -0.930 1.00 94.81 116 ALA A CA 1
ATOM 956 C C . ALA A 1 116 ? 4.238 2.725 0.322 1.00 94.81 116 ALA A C 1
ATOM 958 O O . ALA A 1 116 ? 3.693 2.745 1.422 1.00 94.81 116 ALA A O 1
ATOM 959 N N . VAL A 1 117 ? 5.531 3.027 0.141 1.00 95.69 117 VAL A N 1
ATOM 960 C CA . VAL A 1 117 ? 6.458 3.365 1.236 1.00 95.69 117 VAL A CA 1
ATOM 961 C C . VAL A 1 117 ? 5.987 4.597 2.004 1.00 95.69 117 VAL A C 1
ATOM 963 O O . VAL A 1 117 ? 5.832 4.513 3.214 1.00 95.69 117 VAL A O 1
ATOM 966 N N . ALA A 1 118 ? 5.638 5.689 1.319 1.00 94.12 118 ALA A N 1
ATOM 967 C CA . ALA A 1 118 ? 5.172 6.915 1.976 1.00 94.12 118 ALA A CA 1
ATOM 968 C C . ALA A 1 118 ? 3.922 6.692 2.852 1.00 94.12 118 ALA A C 1
ATOM 970 O O . ALA A 1 118 ? 3.755 7.320 3.893 1.00 94.12 118 ALA A O 1
ATOM 971 N N . ARG A 1 119 ? 3.029 5.778 2.448 1.00 92.44 119 ARG A N 1
ATOM 972 C CA . ARG A 1 119 ? 1.866 5.391 3.264 1.00 92.44 119 ARG A CA 1
ATOM 973 C C . ARG A 1 119 ? 2.251 4.527 4.460 1.00 92.44 119 ARG A C 1
ATOM 975 O O . ARG A 1 119 ? 1.662 4.693 5.520 1.00 92.44 119 ARG A O 1
ATOM 982 N N . ALA A 1 120 ? 3.198 3.609 4.284 1.00 93.50 120 ALA A N 1
ATOM 983 C CA . ALA A 1 120 ? 3.704 2.779 5.372 1.00 93.50 120 ALA A CA 1
ATOM 984 C C . ALA A 1 120 ? 4.458 3.617 6.418 1.00 93.50 120 ALA A C 1
ATOM 986 O O . ALA A 1 120 ? 4.302 3.390 7.612 1.00 93.50 120 ALA A O 1
ATOM 987 N N . GLU A 1 121 ? 5.223 4.617 5.980 1.00 93.44 121 GLU A N 1
ATOM 988 C CA . GLU A 1 121 ? 5.897 5.578 6.859 1.00 93.44 121 GLU A CA 1
ATOM 989 C C . GLU A 1 121 ? 4.893 6.406 7.660 1.00 93.44 121 GLU A C 1
ATOM 991 O O . GLU A 1 121 ? 5.029 6.484 8.876 1.00 93.44 121 GLU A O 1
ATOM 996 N N . LEU A 1 122 ? 3.848 6.927 7.006 1.00 90.81 122 LEU A N 1
ATOM 997 C CA . LEU A 1 122 ? 2.760 7.641 7.681 1.00 90.81 122 LEU A CA 1
ATOM 998 C C . LEU A 1 122 ? 2.042 6.767 8.722 1.00 90.81 122 LEU A C 1
ATOM 1000 O O . LEU A 1 122 ? 1.681 7.247 9.791 1.00 90.81 122 LEU A O 1
ATOM 1004 N N . LEU A 1 123 ? 1.820 5.486 8.412 1.00 89.25 123 LEU A N 1
ATOM 1005 C CA . LEU A 1 123 ? 1.178 4.559 9.342 1.00 89.25 123 LEU A CA 1
ATOM 1006 C C . LEU A 1 123 ? 2.064 4.290 10.566 1.00 89.25 123 LEU A C 1
ATOM 1008 O O . LEU A 1 123 ? 1.567 4.323 11.686 1.00 89.25 123 LEU A O 1
ATOM 1012 N N . CYS A 1 124 ? 3.368 4.073 10.365 1.00 90.31 124 CYS A N 1
ATOM 1013 C CA . CYS A 1 124 ? 4.308 3.901 11.473 1.00 90.31 124 CYS A CA 1
ATOM 1014 C C . CYS A 1 124 ? 4.493 5.179 12.298 1.00 90.31 124 CYS A C 1
ATOM 1016 O O . CYS A 1 124 ? 4.666 5.069 13.499 1.00 90.31 124 CYS A O 1
ATOM 1018 N N . SER A 1 125 ? 4.439 6.381 11.713 1.00 90.31 125 SER A N 1
ATOM 1019 C CA . SER A 1 125 ? 4.560 7.615 12.509 1.00 90.31 125 SER A CA 1
ATOM 1020 C C . SER A 1 125 ? 3.387 7.833 13.464 1.00 90.31 125 SER A C 1
ATOM 1022 O O . SER A 1 125 ? 3.522 8.587 14.413 1.00 90.31 125 SER A O 1
ATOM 1024 N N . MET A 1 126 ? 2.240 7.202 13.198 1.00 85.56 126 MET A N 1
ATOM 1025 C CA . MET A 1 126 ? 1.055 7.276 14.056 1.00 85.56 126 MET A CA 1
ATOM 1026 C C . MET A 1 126 ? 1.022 6.149 15.098 1.00 85.56 126 MET A C 1
ATOM 1028 O O . MET A 1 126 ? 0.204 6.191 16.003 1.00 85.56 126 MET A O 1
ATOM 1032 N N . GLU A 1 127 ? 1.866 5.117 14.990 1.00 84.19 127 GLU A N 1
ATOM 1033 C CA . GLU A 1 127 ? 1.730 3.887 15.788 1.00 84.19 127 GLU A CA 1
ATOM 1034 C C . GLU A 1 127 ? 1.897 4.097 17.303 1.00 84.19 127 GLU A C 1
ATOM 1036 O O . GLU A 1 127 ? 1.380 3.301 18.093 1.00 84.19 127 GLU A O 1
ATOM 1041 N N . ASP A 1 128 ? 2.605 5.154 17.703 1.00 82.94 128 ASP A N 1
ATOM 1042 C CA . ASP A 1 128 ? 2.834 5.514 19.103 1.00 82.94 128 ASP A CA 1
ATOM 1043 C C . ASP A 1 128 ? 1.583 6.140 19.739 1.00 82.94 128 ASP A C 1
ATOM 1045 O O . ASP A 1 128 ? 1.263 5.819 20.883 1.00 82.94 128 ASP A O 1
ATOM 1049 N N . ASP A 1 129 ? 0.808 6.910 18.968 1.00 83.06 129 ASP A N 1
ATOM 1050 C CA . ASP A 1 129 ? -0.447 7.535 19.415 1.00 83.06 129 ASP A CA 1
ATOM 1051 C C . ASP A 1 129 ? -1.597 6.518 19.544 1.00 83.06 129 ASP A C 1
ATOM 1053 O O . ASP A 1 129 ? -2.608 6.766 20.202 1.00 83.06 129 ASP A O 1
ATOM 1057 N N . LEU A 1 130 ? -1.459 5.347 18.915 1.00 79.56 130 LEU A N 1
ATOM 1058 C CA . LEU A 1 130 ? -2.463 4.290 18.951 1.00 79.56 130 LEU A CA 1
ATOM 1059 C C . LEU A 1 130 ? -2.222 3.332 20.125 1.00 79.56 130 LEU A C 1
ATOM 1061 O O . LEU A 1 130 ? -1.455 2.368 20.033 1.00 79.56 130 LEU A O 1
ATOM 1065 N N . SER A 1 131 ? -2.965 3.549 21.211 1.00 78.50 131 SER A N 1
ATOM 1066 C CA . SER A 1 131 ? -3.032 2.647 22.373 1.00 78.50 131 SER A CA 1
ATOM 1067 C C . SER A 1 131 ? -3.800 1.343 22.102 1.00 78.50 131 SER A C 1
ATOM 1069 O O . SER A 1 131 ? -3.654 0.372 22.837 1.00 78.50 131 SER A O 1
ATOM 1071 N N . LEU A 1 132 ? -4.580 1.292 21.016 1.00 78.81 132 LEU A N 1
ATOM 1072 C CA . LEU A 1 132 ? -5.371 0.130 20.580 1.00 78.81 132 LEU A CA 1
ATOM 1073 C C . LEU A 1 132 ? -4.521 -1.039 20.042 1.00 78.81 132 LEU A C 1
ATOM 1075 O O . LEU A 1 132 ? -5.025 -2.157 19.905 1.00 78.81 132 LEU A O 1
ATOM 1079 N N . LEU A 1 133 ? -3.264 -0.770 19.672 1.00 82.25 133 LEU A N 1
ATOM 1080 C CA . LEU A 1 133 ? -2.385 -1.711 18.979 1.00 82.25 133 LEU A CA 1
ATOM 1081 C C . LEU A 1 133 ? -1.456 -2.446 19.943 1.00 82.25 133 LEU A C 1
ATOM 1083 O O . LEU A 1 133 ? -0.701 -1.824 20.689 1.00 82.25 133 LEU A O 1
ATOM 1087 N N . ASP A 1 134 ? -1.449 -3.772 19.832 1.00 87.88 134 ASP A N 1
ATOM 1088 C CA . ASP A 1 134 ? -0.510 -4.627 20.554 1.00 87.88 134 ASP A CA 1
ATOM 1089 C C . ASP A 1 134 ? 0.946 -4.419 20.090 1.00 87.88 134 ASP A C 1
ATOM 1091 O O . ASP A 1 134 ? 1.210 -4.109 18.921 1.00 87.88 134 ASP A O 1
ATOM 109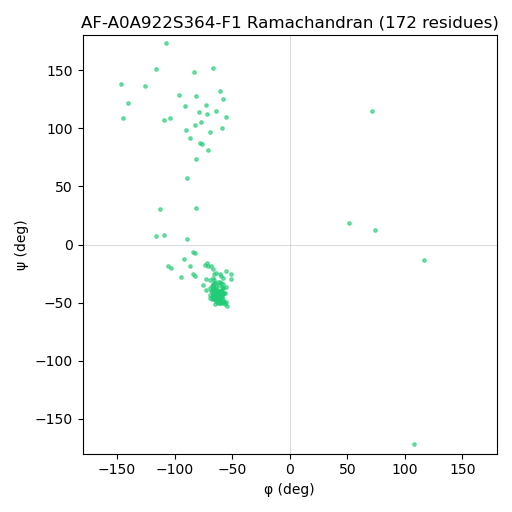5 N N . ALA A 1 135 ? 1.908 -4.655 20.986 1.00 88.56 135 ALA A N 1
ATOM 1096 C CA . ALA A 1 135 ? 3.338 -4.531 20.707 1.00 88.56 135 ALA A CA 1
ATOM 1097 C C . ALA A 1 135 ? 3.783 -5.439 19.548 1.00 88.56 135 ALA A C 1
ATOM 1099 O O . ALA A 1 135 ? 4.576 -5.014 18.702 1.00 88.56 135 ALA A O 1
ATOM 1100 N N . GLN A 1 136 ? 3.219 -6.652 19.449 1.00 89.38 136 GLN A N 1
ATOM 1101 C CA . GLN A 1 136 ? 3.482 -7.552 18.325 1.00 89.38 136 GLN A CA 1
ATOM 1102 C C . GLN A 1 136 ? 3.024 -6.932 17.000 1.00 89.38 136 GLN A C 1
ATOM 1104 O O . GLN A 1 136 ? 3.763 -6.938 16.016 1.00 89.38 136 GLN A O 1
ATOM 1109 N N . THR A 1 137 ? 1.829 -6.339 16.978 1.00 90.06 137 THR A N 1
ATOM 1110 C CA . THR A 1 137 ? 1.277 -5.720 15.765 1.00 90.06 137 THR A CA 1
ATOM 1111 C C . THR A 1 137 ? 2.136 -4.533 15.316 1.00 90.06 137 THR A C 1
ATOM 1113 O O . THR A 1 137 ? 2.411 -4.391 14.124 1.00 90.06 137 THR A O 1
ATOM 1116 N N . LYS A 1 138 ? 2.631 -3.712 16.257 1.00 90.88 138 LYS A N 1
ATOM 1117 C CA . LYS A 1 138 ? 3.566 -2.609 15.955 1.00 90.88 138 LYS A CA 1
ATOM 1118 C C . LYS A 1 138 ? 4.867 -3.129 15.335 1.00 90.88 138 LYS A C 1
ATOM 1120 O O . LYS A 1 138 ? 5.336 -2.596 14.329 1.00 90.88 138 LYS A O 1
ATOM 1125 N N . LEU A 1 139 ? 5.430 -4.211 15.877 1.00 91.81 139 LEU A N 1
ATOM 1126 C CA . LEU A 1 139 ? 6.631 -4.836 15.317 1.00 91.81 139 LEU A CA 1
ATOM 1127 C C . LEU A 1 139 ? 6.395 -5.368 13.894 1.00 91.81 139 LEU A C 1
ATOM 1129 O O . LEU A 1 139 ? 7.216 -5.129 13.006 1.00 91.81 139 LEU A O 1
ATOM 1133 N N . GLU A 1 140 ? 5.265 -6.034 13.652 1.00 91.62 140 GLU A N 1
ATOM 1134 C CA . GLU A 1 140 ? 4.903 -6.533 12.321 1.00 91.62 140 GLU A CA 1
ATOM 1135 C C . GLU A 1 140 ? 4.709 -5.397 11.305 1.00 91.62 140 GLU A C 1
ATOM 1137 O O . GLU A 1 140 ? 5.168 -5.507 10.165 1.00 91.62 140 GLU A O 1
ATOM 1142 N N . LEU A 1 141 ? 4.092 -4.280 11.707 1.00 91.50 141 LEU A N 1
ATOM 1143 C CA . LEU A 1 141 ? 3.949 -3.087 10.865 1.00 91.50 141 LEU A CA 1
ATOM 1144 C C . LEU A 1 141 ? 5.310 -2.502 10.477 1.00 91.50 141 LEU A C 1
ATOM 1146 O O . LEU A 1 141 ? 5.552 -2.221 9.298 1.00 91.50 141 LEU A O 1
ATOM 1150 N N . ARG A 1 142 ? 6.229 -2.376 11.444 1.00 92.56 142 ARG A N 1
ATOM 1151 C CA . ARG A 1 142 ? 7.606 -1.926 11.193 1.00 92.56 142 ARG A CA 1
ATOM 1152 C C . ARG A 1 142 ? 8.323 -2.867 10.232 1.00 92.56 142 ARG A C 1
ATOM 1154 O O . ARG A 1 142 ? 8.923 -2.395 9.266 1.00 92.56 142 ARG A O 1
ATOM 1161 N N . ALA A 1 143 ? 8.222 -4.177 10.444 1.00 93.69 143 ALA A N 1
ATOM 1162 C CA . ALA A 1 143 ? 8.810 -5.173 9.553 1.00 93.69 143 ALA A CA 1
ATOM 1163 C C . ALA A 1 143 ? 8.243 -5.063 8.127 1.00 93.69 143 ALA A C 1
ATOM 1165 O O . ALA A 1 143 ? 9.002 -5.028 7.156 1.00 93.69 143 ALA A O 1
ATOM 1166 N N . TYR A 1 144 ? 6.923 -4.919 7.988 1.00 93.44 144 TYR A N 1
ATOM 1167 C CA . TYR A 1 144 ? 6.255 -4.757 6.697 1.00 93.44 144 TYR A CA 1
ATOM 1168 C C . TYR A 1 144 ? 6.678 -3.468 5.973 1.00 93.44 144 TYR A C 1
ATOM 1170 O O . TYR A 1 144 ? 6.972 -3.500 4.774 1.00 93.44 144 TYR A O 1
ATOM 1178 N N . LYS A 1 145 ? 6.807 -2.345 6.694 1.00 94.31 145 LYS A N 1
ATOM 1179 C CA . LYS A 1 145 ? 7.370 -1.093 6.158 1.00 94.31 145 LYS A CA 1
ATOM 1180 C C . LYS A 1 145 ? 8.776 -1.316 5.599 1.00 94.31 145 LYS A C 1
ATOM 1182 O O . LYS A 1 145 ? 9.048 -0.939 4.457 1.00 94.31 145 LYS A O 1
ATOM 1187 N N . GLN A 1 146 ? 9.658 -1.935 6.387 1.00 95.00 146 GLN A N 1
ATOM 1188 C CA . GLN A 1 146 ? 11.036 -2.198 5.967 1.00 95.00 146 GLN A CA 1
ATOM 1189 C C . GLN A 1 146 ? 11.091 -3.134 4.754 1.00 95.00 146 GLN A C 1
ATOM 1191 O O . GLN A 1 146 ? 11.876 -2.894 3.838 1.00 95.00 146 GLN A O 1
ATOM 1196 N N . TRP A 1 147 ? 10.213 -4.137 4.693 1.00 94.50 147 TRP A N 1
ATOM 1197 C CA . TRP A 1 147 ? 10.102 -5.048 3.554 1.00 94.50 147 TRP A CA 1
ATOM 1198 C C . TRP A 1 147 ? 9.741 -4.318 2.249 1.00 94.50 147 TRP A C 1
ATOM 1200 O O . TRP A 1 147 ? 10.447 -4.460 1.249 1.00 94.50 147 TRP A O 1
ATOM 1210 N N . ILE A 1 148 ? 8.705 -3.468 2.251 1.00 93.69 148 ILE A N 1
ATOM 1211 C CA . ILE A 1 148 ? 8.322 -2.687 1.056 1.00 93.69 148 ILE A CA 1
ATOM 1212 C C . ILE A 1 148 ? 9.426 -1.709 0.658 1.00 93.69 148 ILE A C 1
ATOM 1214 O O . ILE A 1 148 ? 9.711 -1.537 -0.530 1.00 93.69 148 ILE A O 1
ATOM 1218 N N . ARG A 1 149 ? 10.062 -1.070 1.644 1.00 94.56 149 ARG A N 1
ATOM 1219 C CA . ARG A 1 149 ? 11.181 -0.157 1.407 1.00 94.56 149 ARG A CA 1
ATOM 1220 C C . ARG A 1 149 ? 12.362 -0.879 0.751 1.00 94.56 149 ARG A C 1
ATOM 1222 O O . ARG A 1 149 ? 12.932 -0.350 -0.200 1.00 94.56 149 ARG A O 1
ATOM 1229 N N . GLY A 1 150 ? 12.672 -2.100 1.189 1.00 94.31 150 GLY A N 1
ATOM 1230 C CA . GLY A 1 150 ? 13.675 -2.962 0.560 1.00 94.31 150 GLY A CA 1
ATOM 1231 C C . GLY A 1 150 ? 13.347 -3.282 -0.900 1.00 94.31 150 GLY A C 1
ATOM 1232 O O . GLY A 1 150 ? 14.204 -3.116 -1.766 1.00 94.31 150 GLY A O 1
ATOM 1233 N N . ILE A 1 151 ? 12.091 -3.638 -1.199 1.00 92.88 151 ILE A N 1
ATOM 1234 C CA . ILE A 1 151 ? 11.638 -3.882 -2.580 1.00 92.88 151 ILE A CA 1
ATOM 1235 C C . ILE A 1 151 ? 11.835 -2.638 -3.451 1.00 92.88 151 ILE A C 1
ATOM 1237 O O . ILE A 1 151 ? 12.342 -2.740 -4.565 1.00 92.88 151 ILE A O 1
ATOM 1241 N N . LEU A 1 152 ? 11.471 -1.454 -2.954 1.00 93.50 152 LEU A N 1
ATOM 1242 C CA . LEU A 1 152 ? 11.677 -0.208 -3.690 1.00 93.50 152 LEU A CA 1
ATOM 1243 C C . LEU A 1 152 ? 13.160 0.028 -4.006 1.00 93.50 152 LEU A C 1
ATOM 1245 O O . LEU A 1 152 ? 13.482 0.345 -5.149 1.00 93.50 152 LEU A O 1
ATOM 1249 N N . PHE A 1 153 ? 14.051 -0.104 -3.020 1.00 91.81 153 PHE A N 1
ATOM 1250 C CA . PHE A 1 153 ? 15.483 0.119 -3.233 1.00 91.81 153 PHE A CA 1
ATOM 1251 C C . PHE A 1 153 ? 16.084 -0.866 -4.227 1.00 91.81 153 PHE A C 1
ATOM 1253 O O . PHE A 1 153 ? 16.851 -0.451 -5.095 1.00 91.81 153 PHE A O 1
ATOM 1260 N N . PHE A 1 154 ? 15.688 -2.135 -4.139 1.00 90.44 154 PHE A N 1
ATOM 1261 C CA . PHE A 1 154 ? 16.097 -3.152 -5.096 1.00 90.44 154 PHE A CA 1
ATOM 1262 C C . PHE A 1 154 ? 15.702 -2.759 -6.525 1.00 90.44 154 PHE A C 1
ATOM 1264 O O . PHE A 1 154 ? 16.544 -2.733 -7.418 1.00 90.44 154 PHE A O 1
ATOM 1271 N N . GLU A 1 155 ? 14.448 -2.356 -6.745 1.00 88.31 155 GLU A N 1
ATOM 1272 C CA . GLU A 1 155 ? 13.993 -1.952 -8.080 1.00 88.31 155 GLU A CA 1
ATOM 1273 C C . GLU A 1 155 ? 14.665 -0.663 -8.579 1.00 88.31 155 GLU A C 1
ATOM 1275 O O . GLU A 1 155 ? 14.967 -0.546 -9.767 1.00 88.31 155 GLU A O 1
ATOM 1280 N N . LEU A 1 156 ? 14.926 0.306 -7.692 1.00 86.94 156 LEU A N 1
ATOM 1281 C CA . LEU A 1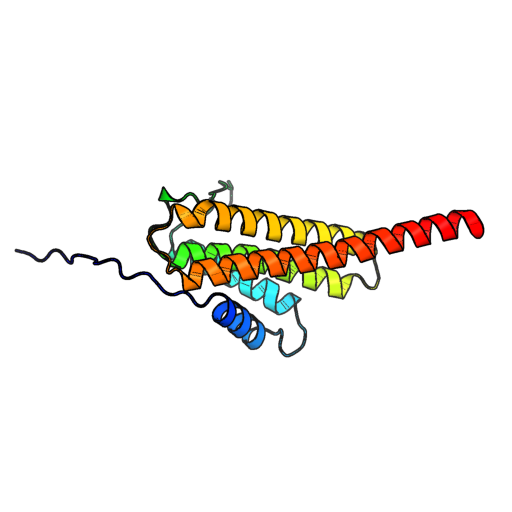 156 ? 15.608 1.552 -8.056 1.00 86.94 156 LEU A CA 1
ATOM 1282 C C . LEU A 1 156 ? 17.043 1.307 -8.527 1.00 86.94 156 LEU A C 1
ATOM 1284 O O . LEU A 1 156 ? 17.438 1.884 -9.537 1.00 86.94 156 LEU A O 1
ATOM 1288 N N . GLN A 1 157 ? 17.793 0.443 -7.836 1.00 81.00 157 GLN A N 1
ATOM 1289 C CA . GLN A 1 157 ? 19.150 0.054 -8.236 1.00 81.00 157 GLN A CA 1
ATOM 1290 C C . GLN A 1 157 ? 19.156 -0.486 -9.674 1.00 81.00 157 GLN A C 1
ATOM 1292 O O . GLN A 1 157 ? 19.887 0.019 -10.521 1.00 81.00 157 GLN A O 1
ATOM 1297 N N . VAL A 1 158 ? 18.249 -1.414 -9.998 1.00 75.06 158 VAL A N 1
ATOM 1298 C CA . VAL A 1 158 ? 18.158 -2.002 -11.347 1.00 75.06 158 VAL A CA 1
ATOM 1299 C C . VAL A 1 158 ? 17.778 -0.964 -12.413 1.00 75.06 158 VAL A C 1
ATOM 1301 O O . VAL A 1 158 ? 18.231 -1.054 -13.554 1.00 75.06 158 VAL A O 1
ATOM 1304 N N . VAL A 1 159 ? 16.920 0.010 -12.091 1.00 71.06 159 VAL A N 1
ATOM 1305 C CA . VAL A 1 159 ? 16.566 1.095 -13.030 1.00 71.06 159 VAL A CA 1
ATOM 1306 C C . VAL A 1 159 ? 17.771 1.992 -13.308 1.00 71.06 159 VAL A C 1
ATOM 1308 O O . VAL A 1 159 ? 18.029 2.318 -14.463 1.00 71.06 159 VAL A O 1
ATOM 1311 N N . ILE A 1 160 ? 18.525 2.354 -12.272 1.00 76.94 160 ILE A N 1
ATOM 1312 C CA . ILE A 1 160 ? 19.711 3.205 -12.393 1.00 76.94 160 ILE A CA 1
ATOM 1313 C C . ILE A 1 160 ? 20.777 2.514 -13.252 1.00 76.94 160 ILE A C 1
ATOM 1315 O O . ILE A 1 160 ? 21.248 3.101 -14.224 1.00 76.94 160 ILE A O 1
ATOM 1319 N N . THR A 1 161 ? 21.100 1.248 -12.971 1.00 72.06 161 THR A N 1
ATOM 1320 C CA . THR A 1 161 ? 22.094 0.489 -13.746 1.00 72.06 161 THR A CA 1
ATOM 1321 C C . THR A 1 161 ? 21.712 0.363 -15.224 1.00 72.06 161 THR A C 1
ATOM 1323 O O . THR A 1 161 ? 22.571 0.526 -16.087 1.00 72.06 161 THR A O 1
ATOM 1326 N N . GLN A 1 162 ? 20.431 0.135 -15.546 1.00 69.06 162 GLN A N 1
ATOM 1327 C CA . GLN A 1 162 ? 19.985 0.079 -16.946 1.00 69.06 162 GLN A CA 1
ATOM 1328 C C . GLN A 1 162 ? 20.134 1.417 -17.676 1.00 69.06 162 GLN A C 1
ATOM 1330 O O . GLN A 1 162 ? 20.499 1.422 -18.849 1.00 69.06 162 GLN A O 1
ATOM 1335 N N . LEU A 1 163 ? 19.877 2.545 -17.007 1.00 73.44 163 LEU A N 1
ATOM 1336 C CA . LEU A 1 163 ? 20.071 3.866 -17.612 1.00 73.44 163 LEU A CA 1
ATOM 1337 C C . LEU A 1 163 ? 21.545 4.141 -17.895 1.00 73.44 163 LEU A C 1
ATOM 1339 O O . LEU A 1 163 ? 21.868 4.610 -18.982 1.00 73.44 163 LEU A O 1
ATOM 1343 N N . TYR A 1 164 ? 22.434 3.799 -16.958 1.00 78.12 164 TYR A N 1
ATOM 1344 C CA . TYR A 1 164 ? 23.875 3.907 -17.182 1.00 78.12 164 TYR A CA 1
ATOM 1345 C C . TYR A 1 164 ? 24.333 3.031 -18.350 1.00 78.12 164 TYR A C 1
ATOM 1347 O O . TYR A 1 164 ? 25.062 3.514 -19.209 1.00 78.12 164 TYR A O 1
ATOM 1355 N N . PHE A 1 165 ? 23.861 1.784 -18.438 1.00 77.62 165 PHE A N 1
ATOM 1356 C CA . PHE A 1 165 ? 24.199 0.902 -19.557 1.00 77.62 165 PHE A CA 1
ATOM 1357 C C . PHE A 1 165 ? 23.683 1.442 -20.897 1.00 77.62 165 PHE A C 1
ATOM 1359 O O . PHE A 1 165 ? 24.413 1.431 -21.879 1.00 77.62 165 PHE A O 1
ATOM 1366 N N . CYS A 1 166 ? 22.457 1.973 -20.937 1.00 73.19 166 CYS A N 1
ATOM 1367 C CA . CYS A 1 166 ? 21.893 2.574 -22.146 1.00 73.19 166 CYS A CA 1
ATOM 1368 C C . CYS A 1 166 ? 22.655 3.841 -22.566 1.00 73.19 166 CYS A C 1
ATOM 1370 O O . CYS A 1 166 ? 22.904 4.044 -23.748 1.00 73.19 166 CYS A O 1
ATOM 1372 N N . PHE A 1 167 ? 23.052 4.678 -21.604 1.00 78.44 167 PHE A N 1
ATOM 1373 C CA . PHE A 1 167 ? 23.833 5.887 -21.861 1.00 78.44 167 PHE A CA 1
ATOM 1374 C C . PHE A 1 167 ? 25.239 5.561 -22.380 1.00 78.44 167 PHE A C 1
ATOM 1376 O O . PHE A 1 167 ? 25.687 6.155 -23.356 1.00 78.44 167 PHE A O 1
ATOM 1383 N N . ILE A 1 168 ? 25.909 4.574 -21.777 1.00 80.81 168 ILE A N 1
ATOM 1384 C CA . ILE A 1 168 ? 27.213 4.079 -22.233 1.00 80.81 168 ILE A CA 1
ATOM 1385 C C . ILE A 1 168 ? 27.079 3.438 -23.621 1.00 80.81 168 ILE A C 1
ATOM 1387 O O . ILE A 1 168 ? 27.843 3.777 -24.514 1.00 80.81 168 ILE A O 1
ATOM 1391 N N . ALA A 1 169 ? 26.083 2.583 -23.859 1.00 77.69 169 ALA A N 1
ATOM 1392 C CA . ALA A 1 169 ? 25.861 1.990 -25.178 1.00 77.69 169 ALA A CA 1
ATOM 1393 C C . ALA A 1 169 ? 25.646 3.061 -26.264 1.00 77.69 169 ALA A C 1
ATOM 1395 O O . ALA A 1 169 ? 26.246 2.961 -27.327 1.00 77.69 169 ALA A O 1
ATOM 1396 N N . CYS A 1 170 ? 24.884 4.125 -25.985 1.00 74.56 170 CYS A N 1
ATOM 1397 C CA . CYS A 1 170 ? 24.725 5.242 -26.923 1.00 74.56 170 CYS A CA 1
ATOM 1398 C C . CYS A 1 170 ? 26.018 6.039 -27.170 1.00 74.56 170 CYS A C 1
ATOM 1400 O O . CYS A 1 170 ? 26.170 6.590 -28.250 1.00 74.56 170 CYS A O 1
ATOM 1402 N N . LEU A 1 171 ? 26.926 6.129 -26.192 1.00 78.31 171 LEU A N 1
ATOM 1403 C CA . LEU A 1 171 ? 28.202 6.845 -26.335 1.00 78.31 171 LEU A CA 1
ATOM 1404 C C . LEU A 1 171 ? 29.297 6.028 -27.033 1.00 78.31 171 LEU A C 1
ATOM 1406 O O . LEU A 1 171 ? 30.215 6.617 -27.590 1.00 78.31 171 LEU A O 1
ATOM 1410 N N . TYR A 1 172 ? 29.244 4.696 -26.953 1.00 73.75 172 TYR A N 1
ATOM 1411 C CA . TYR A 1 172 ? 30.281 3.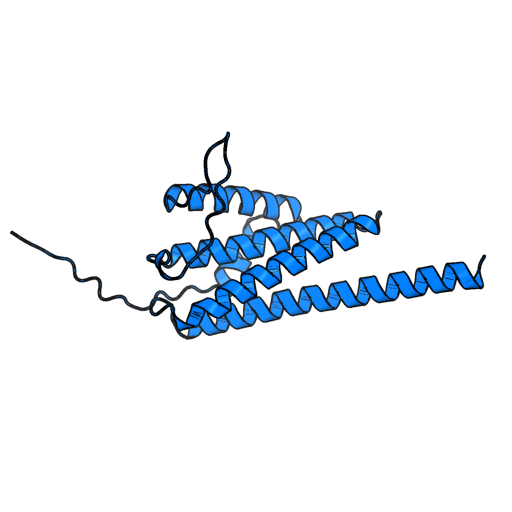811 -27.502 1.00 73.75 172 TYR A CA 1
ATOM 1412 C C . TYR A 1 172 ? 29.889 3.143 -28.831 1.00 73.75 172 TYR A C 1
ATOM 1414 O O . TYR A 1 172 ? 30.773 2.678 -29.545 1.00 73.75 172 TYR A O 1
ATOM 1422 N N . PHE A 1 173 ? 28.594 3.066 -29.159 1.00 72.38 173 PHE A N 1
ATOM 1423 C CA . PHE A 1 173 ? 28.080 2.465 -30.402 1.00 72.38 173 PHE A CA 1
ATOM 1424 C C . PHE A 1 173 ? 27.351 3.459 -31.328 1.00 72.38 173 PHE A C 1
ATOM 1426 O O . PHE A 1 173 ? 26.759 3.029 -32.319 1.00 72.38 173 PHE A O 1
ATOM 1433 N N . GLY A 1 174 ? 27.373 4.756 -31.013 1.00 57.69 174 GLY A N 1
ATOM 1434 C CA . GLY A 1 174 ? 26.891 5.844 -31.874 1.00 57.69 174 GLY A CA 1
ATOM 1435 C C . GLY A 1 174 ? 28.047 6.701 -32.358 1.00 57.69 174 GLY A C 1
ATOM 1436 O O . GLY A 1 174 ? 27.984 7.138 -33.526 1.00 57.69 174 GLY A O 1
#

Sequence (174 aa):
METSENTTTTPSSIPVLSLVKSAQQQHGLRHGDYQRYHQYISRKLRRMRKSLHFQQGNRSKVVPKKLTPDIVTDPRFIILAIFEIERSWAYAMQLKAESSTEVRKRFQMCSRLRKAVARAELLCSMEDDLSLLDAQTKLELRAYKQWIRGILFFELQVVITQLYFCFIACLYFG